Protein AF-A0A3D3HYQ0-F1 (afdb_monomer)

Sequence (96 aa):
MADVKGDLSGMSQAGGGKPKLEERATQIGLGTLTYAASPTIFWDLYGEQGHRVRTTISEMGPLLLSRLLDLNETQEGVLNIAFRVADDDGLLLLDL

Mean predicted aligned error: 8.81 Å

Foldseek 3Di:
DPPPVVVVVCLQDFDDDDVVVQVVCVVVPVHDDDTDRDDDFDEDCVCPPTNHDDDFPLRCALVNVCVVVVHDPVRSVVSNVVSVVCVVVVHDPDDD

Structure (mmCIF, N/CA/C/O backbone):
data_AF-A0A3D3HYQ0-F1
#
_entry.id   AF-A0A3D3HYQ0-F1
#
loop_
_atom_site.group_PDB
_atom_site.id
_atom_site.type_symbol
_atom_site.label_atom_id
_atom_site.label_alt_id
_atom_site.label_comp_id
_atom_site.label_asym_id
_atom_site.label_entity_id
_atom_site.label_seq_id
_atom_site.pdbx_PDB_ins_code
_atom_site.Cartn_x
_atom_site.Cartn_y
_atom_site.Cartn_z
_atom_site.occupancy
_atom_site.B_iso_or_equiv
_atom_site.auth_seq_id
_atom_site.auth_comp_id
_atom_site.auth_asym_id
_atom_site.auth_atom_id
_atom_site.pdbx_PDB_model_num
ATOM 1 N N . MET A 1 1 ? -3.618 16.591 12.778 1.00 44.72 1 MET A N 1
ATOM 2 C CA . MET A 1 1 ? -3.398 15.482 11.830 1.00 44.72 1 MET A CA 1
ATOM 3 C C . MET A 1 1 ? -4.025 14.263 12.478 1.00 44.72 1 MET A C 1
ATOM 5 O O . MET A 1 1 ? -3.643 13.974 13.602 1.00 44.72 1 MET A O 1
ATOM 9 N N . ALA A 1 2 ? -5.079 13.691 11.889 1.00 46.78 2 ALA A N 1
ATOM 10 C CA . ALA A 1 2 ? -5.744 12.520 12.464 1.00 46.78 2 ALA A CA 1
ATOM 11 C C . ALA A 1 2 ? -4.719 11.389 12.601 1.00 46.78 2 ALA A C 1
ATOM 13 O O . ALA A 1 2 ? -3.941 11.162 11.669 1.00 46.78 2 ALA A O 1
ATOM 14 N N . ASP A 1 3 ? -4.675 10.735 13.758 1.00 62.62 3 ASP A N 1
ATOM 15 C CA . ASP A 1 3 ? -3.820 9.571 13.952 1.00 62.62 3 ASP A CA 1
ATOM 16 C C . ASP A 1 3 ? -4.517 8.373 13.313 1.00 62.62 3 ASP A C 1
ATOM 18 O O . ASP A 1 3 ? -5.113 7.538 13.981 1.00 62.62 3 ASP A O 1
ATOM 22 N N . VAL A 1 4 ? -4.455 8.308 11.982 1.00 61.75 4 VAL A N 1
ATOM 23 C CA . VAL A 1 4 ? -5.090 7.251 11.183 1.00 61.75 4 VAL A CA 1
ATOM 24 C C . VAL A 1 4 ? -4.662 5.856 11.665 1.00 61.75 4 VAL A C 1
ATOM 26 O O . VAL A 1 4 ? -5.430 4.905 11.549 1.00 61.75 4 VAL A O 1
ATOM 29 N N . LYS A 1 5 ? -3.464 5.721 12.258 1.00 66.69 5 LYS A N 1
ATOM 30 C CA . LYS A 1 5 ? -2.979 4.459 12.831 1.00 66.69 5 LYS A CA 1
ATOM 31 C C . LYS A 1 5 ? -3.682 4.140 14.149 1.00 66.69 5 LYS A C 1
ATOM 33 O O . LYS A 1 5 ? -4.202 3.035 14.296 1.00 66.69 5 LYS A O 1
ATOM 38 N N . GLY A 1 6 ? -3.719 5.083 15.089 1.00 64.31 6 GLY A N 1
ATOM 39 C CA . GLY A 1 6 ? -4.419 4.925 16.369 1.00 64.31 6 GLY A CA 1
ATOM 40 C C . GLY A 1 6 ? -5.931 4.740 16.203 1.00 64.31 6 GLY A C 1
ATOM 41 O O . GLY A 1 6 ? -6.522 3.858 16.826 1.00 64.31 6 GLY A O 1
ATOM 42 N N . ASP A 1 7 ? -6.533 5.502 15.290 1.00 71.75 7 ASP A N 1
ATOM 43 C CA . ASP A 1 7 ? -7.972 5.494 15.020 1.00 71.75 7 ASP A CA 1
ATOM 44 C C . ASP A 1 7 ? -8.439 4.159 14.413 1.00 71.75 7 ASP A C 1
ATOM 46 O O . ASP A 1 7 ? -9.489 3.639 14.794 1.00 71.75 7 ASP A O 1
ATOM 50 N N . LEU A 1 8 ? -7.656 3.567 13.500 1.00 75.56 8 LEU A N 1
ATOM 51 C CA . LEU A 1 8 ? -8.017 2.304 12.841 1.00 75.56 8 LEU A CA 1
ATOM 52 C C . LEU A 1 8 ? -7.566 1.063 13.620 1.00 75.56 8 LEU A C 1
ATOM 54 O O . LEU A 1 8 ? -8.281 0.062 13.641 1.00 75.56 8 LEU A O 1
ATOM 58 N N . SER A 1 9 ? -6.413 1.106 14.296 1.00 83.81 9 SER A N 1
ATOM 59 C CA . SER A 1 9 ? -5.936 -0.041 15.089 1.00 83.81 9 SER A CA 1
ATOM 60 C C . SER A 1 9 ? -6.847 -0.360 16.278 1.00 83.81 9 SER A C 1
ATOM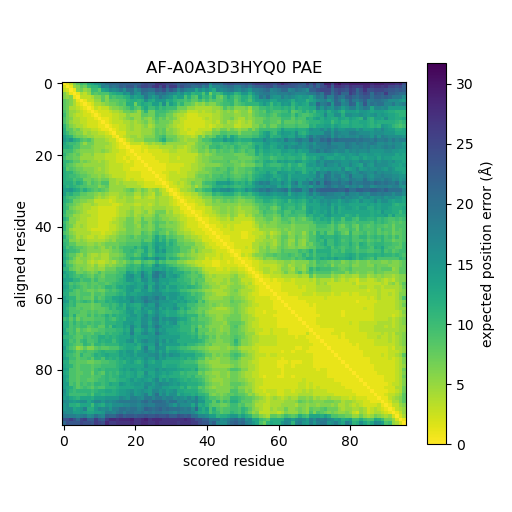 62 O O . SER A 1 9 ? -6.983 -1.529 16.657 1.00 83.81 9 SER A O 1
ATOM 64 N N . GLY A 1 10 ? -7.544 0.652 16.807 1.00 83.94 10 GLY A N 1
ATOM 65 C CA . GLY A 1 10 ? -8.524 0.507 17.881 1.00 83.94 10 GLY A CA 1
ATOM 66 C C . GLY A 1 10 ? -9.720 -0.387 17.538 1.00 83.94 10 GLY A C 1
ATOM 67 O O . GLY A 1 10 ? -10.338 -0.922 18.452 1.00 83.94 10 GLY A O 1
ATOM 68 N N . MET A 1 11 ? -10.015 -0.631 16.253 1.00 86.00 11 MET A N 1
ATOM 69 C CA . MET A 1 11 ? -11.098 -1.538 15.830 1.00 86.00 11 MET A CA 1
ATOM 70 C C . MET A 1 11 ? -10.850 -3.004 16.221 1.00 86.00 11 MET A C 1
ATOM 72 O O . MET A 1 11 ? -11.796 -3.786 16.333 1.00 86.00 11 MET A O 1
ATOM 76 N N . SER A 1 12 ? -9.583 -3.370 16.452 1.00 88.56 12 SER A N 1
ATOM 77 C CA . SER A 1 12 ? -9.198 -4.696 16.952 1.00 88.56 12 SER A CA 1
ATOM 78 C C . SER A 1 12 ? -9.615 -4.935 18.404 1.00 88.56 12 SER A C 1
ATOM 80 O O . SER A 1 12 ? -9.625 -6.076 18.859 1.00 88.56 12 SER A O 1
ATOM 82 N N . GLN A 1 13 ? -9.940 -3.873 19.141 1.00 90.44 13 GLN A N 1
ATOM 83 C CA . GLN A 1 13 ? -10.325 -3.941 20.541 1.00 90.44 13 GLN A CA 1
ATOM 84 C C . GLN A 1 13 ? -11.835 -3.774 20.671 1.00 90.44 13 GLN A C 1
ATOM 86 O O . GLN A 1 13 ? -12.467 -3.030 19.919 1.00 90.44 13 GLN A O 1
ATOM 91 N N . ALA A 1 14 ? -12.427 -4.449 21.655 1.00 87.88 14 ALA A N 1
ATOM 92 C CA . ALA A 1 14 ? -13.785 -4.116 22.050 1.00 87.88 14 ALA A CA 1
ATOM 93 C C . ALA A 1 14 ? -13.777 -2.679 22.591 1.00 87.88 14 ALA A C 1
ATOM 95 O O . ALA A 1 14 ? -12.961 -2.334 23.446 1.00 87.88 14 ALA A O 1
ATOM 96 N N . GLY A 1 15 ? -14.658 -1.833 22.056 1.00 85.81 15 GLY A N 1
ATOM 97 C CA . GLY A 1 15 ? -14.838 -0.475 22.566 1.00 85.81 15 GLY A CA 1
ATOM 98 C C . GLY A 1 15 ? -15.331 -0.453 24.021 1.00 85.81 15 GLY A C 1
ATOM 99 O O . GLY A 1 15 ? -15.571 -1.486 24.639 1.00 85.81 15 GLY A O 1
ATOM 100 N N . GLY A 1 16 ? -15.516 0.746 24.569 1.00 85.69 16 GLY A N 1
ATOM 101 C CA . GLY A 1 16 ? -16.087 0.939 25.904 1.00 85.69 16 GLY A CA 1
ATOM 102 C C . GLY A 1 16 ? -15.407 2.057 26.685 1.00 85.69 16 GLY A C 1
ATOM 103 O O . GLY A 1 16 ? -14.560 2.781 26.157 1.00 85.69 16 GLY A O 1
ATOM 104 N N . GLY A 1 17 ? -15.810 2.223 27.948 1.00 80.50 17 GLY A N 1
ATOM 105 C CA . GLY A 1 17 ? -15.164 3.150 28.885 1.00 80.50 17 GLY A CA 1
ATOM 106 C C . GLY A 1 17 ? -15.428 4.633 28.605 1.00 80.50 17 GLY A C 1
ATOM 107 O O . GLY A 1 17 ? -14.655 5.486 29.040 1.00 80.50 17 GLY A O 1
ATOM 108 N N . LYS A 1 18 ? -16.504 4.962 27.875 1.00 84.94 18 LYS A N 1
ATOM 109 C CA . LYS A 1 18 ? -16.904 6.345 27.565 1.00 84.94 18 LYS A CA 1
ATOM 110 C C . LYS A 1 18 ? -18.294 6.649 28.148 1.00 84.94 18 LYS A C 1
ATOM 112 O O . LYS A 1 18 ? -19.278 6.508 27.423 1.00 84.94 18 LYS A O 1
ATOM 117 N N . PRO A 1 19 ? -18.386 7.164 29.392 1.00 85.44 19 PRO A N 1
ATOM 118 C CA . PRO A 1 19 ? -19.665 7.429 30.066 1.00 85.44 19 PRO A CA 1
ATOM 119 C C . PRO A 1 19 ? -20.629 8.299 29.245 1.00 85.44 19 PRO A C 1
ATOM 121 O O . PRO A 1 19 ? -21.806 7.986 29.118 1.00 85.44 19 PRO A O 1
ATOM 124 N N . LYS A 1 20 ? -20.109 9.330 28.561 1.00 87.56 20 LYS A N 1
ATOM 125 C CA . LYS A 1 20 ? -20.906 10.205 27.679 1.00 87.56 20 LYS A CA 1
ATOM 126 C C . LYS A 1 20 ? -21.574 9.466 26.513 1.00 87.56 20 LYS A C 1
ATOM 128 O O . LYS A 1 20 ? -22.616 9.900 26.028 1.00 87.56 20 LYS A O 1
ATOM 133 N N . LEU A 1 21 ? -20.947 8.403 26.005 1.00 86.94 21 LEU A N 1
ATOM 134 C CA . LEU A 1 21 ? -21.489 7.612 24.900 1.00 86.94 21 LEU A CA 1
ATOM 135 C C . LEU A 1 21 ? -22.657 6.746 25.386 1.00 86.94 21 LEU A C 1
ATOM 137 O O . LEU A 1 21 ? -23.676 6.658 24.709 1.00 86.94 21 LEU A O 1
ATOM 141 N N . GLU A 1 22 ? -22.520 6.161 26.574 1.00 88.94 22 GLU A N 1
ATOM 142 C CA . GLU A 1 22 ? -23.530 5.309 27.212 1.00 88.94 22 GLU A CA 1
ATOM 143 C C . GLU A 1 22 ? -24.752 6.115 27.671 1.00 88.94 22 GLU A C 1
ATOM 145 O O . GLU A 1 22 ? -25.895 5.725 27.414 1.00 88.94 22 GLU A O 1
ATOM 150 N N . GLU A 1 23 ? -24.525 7.294 28.258 1.00 89.25 23 GLU A N 1
ATOM 151 C CA . GLU A 1 23 ? -25.585 8.258 28.575 1.00 89.25 23 GLU A CA 1
ATOM 152 C C . GLU A 1 23 ? -26.370 8.639 27.316 1.00 89.25 23 GLU A C 1
ATOM 154 O O . GLU A 1 23 ? -27.602 8.604 27.304 1.00 89.25 23 GLU A O 1
ATOM 159 N N . ARG A 1 24 ? -25.661 8.939 26.219 1.00 89.00 24 ARG A N 1
ATOM 160 C CA . ARG A 1 24 ? -26.292 9.291 24.944 1.00 89.00 24 ARG A CA 1
ATOM 161 C C . ARG A 1 24 ? -27.070 8.124 24.343 1.00 89.00 24 ARG A C 1
ATOM 163 O O . ARG A 1 24 ? -28.168 8.348 23.847 1.00 89.00 24 ARG A O 1
ATOM 170 N N . ALA A 1 25 ? -26.537 6.904 24.395 1.00 88.25 25 ALA A N 1
ATOM 171 C CA . ALA A 1 25 ? -27.223 5.703 23.916 1.00 88.25 25 ALA A CA 1
ATOM 172 C C . ALA A 1 25 ? -28.529 5.442 24.679 1.00 88.25 25 ALA A C 1
ATOM 174 O O . ALA A 1 25 ? -29.548 5.104 24.074 1.00 88.25 25 ALA A O 1
ATOM 175 N N . THR A 1 26 ? -28.524 5.691 25.988 1.00 87.81 26 THR A N 1
ATOM 176 C CA . THR A 1 26 ? -29.726 5.607 26.823 1.00 87.81 26 THR A CA 1
ATOM 177 C C . THR A 1 26 ? -30.748 6.679 26.431 1.00 87.81 26 THR A C 1
ATOM 179 O O . THR A 1 26 ? -31.919 6.363 26.235 1.00 87.81 26 THR A O 1
ATOM 182 N N . GLN A 1 27 ? -30.312 7.930 26.237 1.00 90.81 27 GLN A N 1
ATOM 183 C CA . GLN A 1 27 ? -31.189 9.047 25.845 1.00 90.81 27 GLN A CA 1
ATOM 184 C C . GLN A 1 27 ? -31.899 8.826 24.502 1.00 90.81 27 GLN A C 1
ATOM 186 O O . GLN A 1 27 ? -33.036 9.258 24.336 1.00 90.81 27 GLN A O 1
ATOM 191 N N . ILE A 1 28 ? -31.244 8.160 23.548 1.00 92.00 28 ILE A N 1
ATOM 192 C CA . ILE A 1 28 ? -31.805 7.890 22.213 1.00 92.00 28 ILE A CA 1
ATOM 193 C C . ILE A 1 28 ? -32.529 6.538 22.115 1.00 92.00 28 ILE A C 1
ATOM 195 O O . ILE A 1 28 ? -32.915 6.135 21.021 1.00 92.00 28 ILE A O 1
ATOM 199 N N . GLY A 1 29 ? -32.717 5.836 23.238 1.00 89.00 29 GLY A N 1
ATOM 200 C CA . GLY A 1 29 ? -33.476 4.585 23.294 1.00 89.00 29 GLY A CA 1
ATOM 201 C C . GLY A 1 29 ? -32.738 3.345 22.777 1.00 89.00 29 GLY A C 1
ATOM 202 O O . GLY A 1 29 ? -33.376 2.318 22.568 1.00 89.00 29 GLY A O 1
ATOM 203 N N . LEU A 1 30 ? -31.413 3.405 22.587 1.00 84.19 30 LEU A N 1
ATOM 204 C CA . LEU A 1 30 ? -30.599 2.237 22.208 1.00 84.19 30 LEU A CA 1
ATOM 205 C 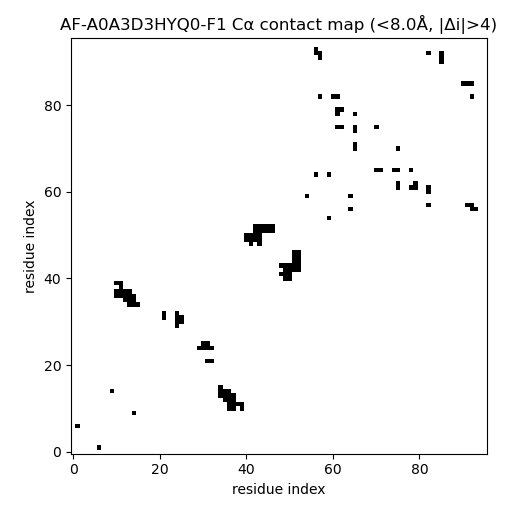C . LEU A 1 30 ? -30.304 1.303 23.394 1.00 84.19 30 LEU A C 1
ATOM 207 O O . LEU A 1 30 ? -29.910 0.159 23.184 1.00 84.19 30 LEU A O 1
ATOM 211 N N . GLY A 1 31 ? -30.504 1.769 24.631 1.00 81.62 31 GLY A N 1
ATOM 212 C CA . GLY A 1 31 ? -30.272 0.975 25.838 1.00 81.62 31 GLY A CA 1
ATOM 213 C C . GLY A 1 31 ? -28.791 0.652 26.060 1.00 81.62 31 GLY A C 1
ATOM 214 O O . GLY A 1 31 ? -27.918 1.485 25.811 1.00 81.62 31 GLY A O 1
ATOM 215 N N . THR A 1 32 ? -28.502 -0.550 26.567 1.00 82.56 32 THR A N 1
ATOM 216 C CA . THR A 1 32 ? -27.133 -0.993 26.865 1.00 82.56 32 THR A CA 1
ATOM 217 C C . THR A 1 32 ? -26.363 -1.286 25.579 1.00 82.56 32 THR A C 1
ATOM 219 O O . THR A 1 32 ? -26.670 -2.233 24.855 1.00 82.56 32 THR A O 1
ATOM 222 N N . LEU A 1 33 ? -25.321 -0.496 25.313 1.00 84.00 33 LEU A N 1
ATOM 223 C CA . LEU A 1 33 ? -24.409 -0.749 24.201 1.00 84.00 33 LEU A CA 1
ATOM 224 C C . LEU A 1 33 ? -23.607 -2.028 24.452 1.00 84.00 33 LEU A C 1
ATOM 226 O O . LEU A 1 33 ? -22.966 -2.180 25.490 1.00 84.00 33 LEU A O 1
ATOM 230 N N . THR A 1 34 ? -23.612 -2.930 23.472 1.00 86.19 34 THR A N 1
ATOM 231 C CA . THR A 1 34 ? -22.701 -4.078 23.448 1.00 86.19 34 THR A CA 1
ATOM 232 C C . THR A 1 34 ? -21.508 -3.724 22.576 1.00 86.19 34 THR A C 1
ATOM 234 O O . THR A 1 34 ? -21.666 -3.407 21.398 1.00 86.19 34 THR A O 1
ATOM 237 N N . TYR A 1 35 ? -20.313 -3.770 23.154 1.00 88.62 35 TYR A N 1
ATOM 238 C CA . TYR A 1 35 ? -19.075 -3.523 22.430 1.00 88.62 35 TYR A CA 1
ATOM 239 C C . TYR A 1 35 ? -18.454 -4.850 22.007 1.00 88.62 35 TYR A C 1
ATOM 241 O O . TYR A 1 35 ? -18.363 -5.783 22.802 1.00 88.62 35 TYR A O 1
ATOM 249 N N . ALA A 1 36 ? -18.006 -4.922 20.760 1.00 89.19 36 ALA A N 1
ATOM 250 C CA . ALA A 1 36 ? -17.304 -6.078 20.231 1.00 89.19 36 ALA A CA 1
ATOM 251 C C . ALA A 1 36 ? -16.066 -5.619 19.465 1.00 89.19 36 ALA A C 1
ATOM 253 O O . ALA A 1 36 ? -16.069 -4.559 18.838 1.00 89.19 36 ALA A O 1
ATOM 254 N N . ALA A 1 37 ? -15.014 -6.427 19.536 1.00 91.56 37 ALA A N 1
ATOM 255 C CA . ALA A 1 37 ? -13.860 -6.285 18.666 1.00 91.56 37 ALA A CA 1
ATOM 256 C C . ALA A 1 37 ? -14.215 -6.751 17.249 1.00 91.56 37 ALA A C 1
ATOM 258 O O . ALA A 1 37 ? -14.986 -7.700 17.078 1.00 91.56 37 ALA A O 1
ATOM 259 N N . SER A 1 38 ? -13.607 -6.128 16.242 1.00 89.69 38 SER A N 1
ATOM 260 C CA . SER A 1 38 ? -13.660 -6.616 14.864 1.00 89.69 38 SER A CA 1
ATOM 261 C C . SER A 1 38 ? -12.388 -7.403 14.534 1.00 89.69 38 SER A C 1
ATOM 263 O O . SER A 1 38 ? -11.289 -6.935 14.858 1.00 89.69 38 SER A O 1
ATOM 265 N N . PRO A 1 39 ? -12.484 -8.570 13.866 1.00 90.12 39 PRO A N 1
ATOM 266 C CA . PRO A 1 39 ? -11.308 -9.281 13.377 1.00 90.12 39 PRO A CA 1
ATOM 267 C C . PRO A 1 39 ? -10.454 -8.352 12.510 1.00 90.12 39 PRO A C 1
ATOM 269 O O . PRO A 1 39 ? -10.918 -7.842 11.493 1.00 90.12 39 PRO A O 1
ATOM 272 N N . THR A 1 40 ? -9.217 -8.107 12.936 1.00 89.38 40 THR A N 1
ATOM 273 C CA . THR A 1 40 ? -8.296 -7.174 12.280 1.00 89.38 40 THR A CA 1
ATOM 274 C C . THR A 1 40 ? -6.980 -7.882 12.007 1.00 89.38 40 THR A C 1
ATOM 276 O O . THR A 1 40 ? -6.442 -8.553 12.885 1.00 89.38 40 THR A O 1
ATOM 279 N N . ILE A 1 41 ? -6.450 -7.720 10.795 1.00 88.38 41 ILE A N 1
ATOM 280 C CA . ILE A 1 41 ? -5.117 -8.192 10.423 1.00 88.38 41 ILE A CA 1
ATOM 281 C C . ILE A 1 41 ? -4.292 -6.967 10.048 1.00 88.38 41 ILE A C 1
ATOM 283 O O . ILE A 1 41 ? -4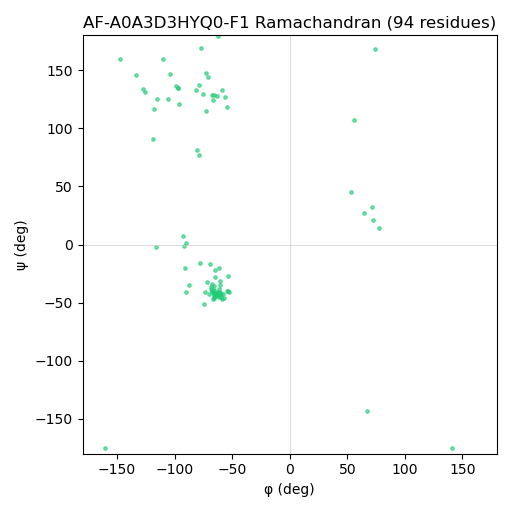.610 -6.275 9.083 1.00 88.38 41 ILE A O 1
ATOM 287 N N . PHE A 1 42 ? -3.228 -6.706 10.805 1.00 87.88 42 PHE A N 1
ATOM 288 C CA . PHE A 1 42 ? -2.262 -5.676 10.443 1.00 87.88 42 PHE A CA 1
ATOM 289 C C . PHE A 1 42 ? -1.322 -6.197 9.372 1.00 87.88 42 PHE A C 1
ATOM 291 O O . PHE A 1 42 ? -0.866 -7.340 9.436 1.00 87.88 42 PHE A O 1
ATOM 298 N N . TRP A 1 43 ? -1.045 -5.351 8.390 1.00 87.75 43 TRP A N 1
ATOM 299 C CA . TRP A 1 43 ? -0.088 -5.646 7.340 1.00 87.75 43 TRP A CA 1
ATOM 300 C C . TRP A 1 43 ? 1.253 -5.018 7.676 1.00 87.75 43 TRP A C 1
ATOM 302 O O . TRP A 1 43 ? 1.325 -3.857 8.077 1.00 87.75 43 TRP A O 1
ATOM 312 N N . ASP A 1 44 ? 2.306 -5.802 7.505 1.00 84.56 44 ASP A N 1
ATOM 313 C CA . ASP A 1 44 ? 3.675 -5.408 7.786 1.00 84.56 44 ASP A CA 1
ATOM 314 C C . ASP A 1 44 ? 4.539 -5.636 6.543 1.00 84.56 44 ASP A C 1
ATOM 316 O O . ASP A 1 44 ? 4.503 -6.700 5.922 1.00 84.56 44 ASP A O 1
ATOM 320 N N . LEU A 1 45 ? 5.317 -4.620 6.178 1.00 81.62 45 LEU A N 1
ATOM 321 C CA . LEU A 1 45 ? 6.253 -4.666 5.058 1.00 81.62 45 LEU A CA 1
ATOM 322 C C . LEU A 1 45 ? 7.395 -5.660 5.312 1.00 81.62 45 LEU A C 1
ATOM 324 O O . LEU A 1 45 ? 7.784 -6.388 4.400 1.00 81.62 45 LEU A O 1
ATOM 328 N N . TYR A 1 46 ? 7.900 -5.734 6.545 1.00 83.19 46 TYR A N 1
ATOM 329 C CA . TYR A 1 46 ? 8.990 -6.643 6.921 1.00 83.19 46 TYR A CA 1
ATOM 330 C C . TYR A 1 46 ? 8.466 -7.998 7.416 1.00 83.19 46 TYR A C 1
ATOM 332 O O . TYR A 1 46 ? 9.161 -9.015 7.340 1.00 83.19 46 TYR A O 1
ATOM 340 N N . GLY A 1 47 ? 7.199 -8.036 7.836 1.00 85.81 47 GLY A N 1
ATOM 341 C CA . GLY A 1 47 ? 6.535 -9.235 8.341 1.00 85.81 47 GLY A CA 1
ATOM 342 C C . GLY A 1 47 ? 7.036 -9.670 9.720 1.00 85.81 47 GLY A C 1
ATOM 343 O O . GLY A 1 47 ? 7.084 -10.868 9.985 1.00 85.81 47 GLY A O 1
ATOM 344 N N . GLU A 1 48 ? 7.442 -8.722 10.564 1.00 88.75 48 GLU A N 1
ATOM 345 C CA . GLU A 1 48 ? 7.891 -8.945 11.943 1.00 88.75 48 GLU A CA 1
ATOM 346 C C . GLU A 1 48 ? 6.731 -8.857 12.946 1.00 88.75 48 GLU A C 1
ATOM 348 O O . GLU A 1 48 ? 6.642 -9.658 13.873 1.00 88.75 48 GLU A O 1
ATOM 353 N N . GLN A 1 49 ? 5.831 -7.889 12.761 1.00 85.75 49 GLN A N 1
ATOM 354 C CA . GLN A 1 49 ? 4.755 -7.534 13.697 1.00 85.75 49 GLN A CA 1
ATOM 355 C C . GLN A 1 49 ? 3.350 -7.771 13.123 1.00 85.75 49 GLN A C 1
ATOM 357 O O . GLN A 1 49 ? 2.349 -7.540 13.802 1.00 85.75 49 GLN A O 1
ATOM 362 N N . GLY A 1 50 ? 3.251 -8.217 11.872 1.00 87.12 50 GLY A N 1
ATOM 363 C CA . GLY A 1 50 ? 1.979 -8.400 11.187 1.00 87.12 50 GLY A CA 1
ATOM 364 C C . GLY A 1 50 ? 2.069 -9.336 9.992 1.00 87.12 50 GLY A C 1
ATOM 365 O O . GLY A 1 50 ? 3.100 -9.949 9.709 1.00 87.12 50 GLY A O 1
ATOM 366 N N . HIS A 1 51 ? 0.959 -9.448 9.271 1.00 90.12 51 HIS A N 1
ATOM 367 C CA . HIS A 1 51 ? 0.907 -10.235 8.055 1.00 90.12 51 HIS A CA 1
ATOM 368 C C . HIS A 1 51 ? 1.780 -9.582 6.989 1.00 90.12 51 HIS A C 1
ATOM 370 O O . HIS A 1 51 ? 1.576 -8.423 6.633 1.00 90.12 51 HIS A O 1
ATOM 376 N N . ARG A 1 52 ? 2.736 -10.341 6.451 1.00 90.62 52 ARG A N 1
ATOM 377 C CA . ARG A 1 52 ? 3.629 -9.846 5.406 1.00 90.62 52 ARG A CA 1
ATOM 378 C C . ARG A 1 52 ? 2.824 -9.332 4.212 1.00 90.62 52 ARG A C 1
ATOM 380 O O . ARG A 1 52 ? 1.999 -10.074 3.667 1.00 90.62 52 ARG A O 1
ATOM 387 N N . VAL A 1 53 ? 3.098 -8.098 3.799 1.00 87.44 53 VAL A N 1
ATOM 388 C CA . VAL A 1 53 ? 2.606 -7.550 2.531 1.00 87.44 53 VAL A CA 1
ATOM 389 C C . VAL A 1 53 ? 3.255 -8.324 1.388 1.00 87.44 53 VAL A C 1
ATOM 391 O O . VAL A 1 53 ? 4.474 -8.487 1.344 1.00 87.44 53 VAL A O 1
ATOM 394 N N . ARG A 1 54 ? 2.435 -8.820 0.462 1.00 86.81 54 ARG A N 1
ATOM 395 C CA . ARG A 1 54 ? 2.891 -9.420 -0.794 1.00 86.81 54 ARG A CA 1
ATOM 396 C C . ARG A 1 54 ? 2.394 -8.534 -1.921 1.00 86.81 54 ARG A C 1
ATOM 398 O O . ARG A 1 54 ? 1.201 -8.260 -1.980 1.00 86.81 54 ARG A O 1
ATOM 405 N N . THR A 1 55 ? 3.307 -8.086 -2.767 1.00 84.19 55 THR A N 1
ATOM 406 C CA . THR A 1 55 ? 2.972 -7.377 -3.996 1.00 84.19 55 THR A CA 1
ATOM 407 C C . THR A 1 55 ? 4.005 -7.694 -5.072 1.00 84.19 55 THR A C 1
ATOM 409 O O . THR A 1 55 ? 5.105 -8.154 -4.753 1.00 84.19 55 THR A O 1
ATOM 412 N N . THR A 1 56 ? 3.649 -7.478 -6.331 1.00 86.06 56 THR A N 1
ATOM 413 C CA . THR A 1 56 ? 4.539 -7.586 -7.491 1.00 86.06 56 THR A CA 1
ATOM 414 C C . THR A 1 56 ? 4.825 -6.209 -8.090 1.00 86.06 56 THR A C 1
ATOM 416 O O . THR A 1 56 ? 4.058 -5.265 -7.907 1.00 86.06 56 THR A O 1
ATOM 419 N N . ILE A 1 57 ? 5.912 -6.094 -8.856 1.00 88.00 57 ILE A N 1
ATOM 420 C CA . ILE A 1 57 ? 6.247 -4.880 -9.620 1.00 88.00 57 ILE A CA 1
ATOM 421 C C . ILE A 1 57 ? 5.080 -4.458 -10.528 1.00 88.00 57 ILE A C 1
ATOM 423 O O . ILE A 1 57 ? 4.742 -3.276 -10.589 1.00 88.00 57 ILE A O 1
ATOM 427 N N . SER A 1 58 ? 4.411 -5.428 -11.156 1.00 87.81 58 SER A N 1
ATOM 428 C CA . SER A 1 58 ? 3.215 -5.198 -11.972 1.00 87.81 58 SER A CA 1
ATOM 429 C C . SER A 1 58 ? 2.049 -4.596 -11.178 1.00 87.81 58 SER A C 1
ATOM 431 O O . SER A 1 58 ? 1.394 -3.682 -11.666 1.00 87.81 58 SER A O 1
ATOM 433 N N . GLU A 1 59 ? 1.798 -5.056 -9.948 1.00 87.44 59 GLU A N 1
ATOM 434 C CA . GLU A 1 59 ? 0.721 -4.527 -9.091 1.00 87.44 59 GLU A CA 1
ATOM 435 C C . GLU A 1 59 ? 1.021 -3.127 -8.541 1.00 87.44 59 GLU A C 1
ATOM 437 O O . GLU A 1 59 ? 0.099 -2.335 -8.343 1.00 87.44 59 GLU A O 1
ATOM 442 N N . MET A 1 60 ? 2.295 -2.808 -8.290 1.00 89.56 60 MET A N 1
ATOM 443 C CA . MET A 1 60 ? 2.703 -1.455 -7.898 1.00 89.56 60 MET A CA 1
ATOM 444 C C . MET A 1 60 ? 2.508 -0.466 -9.053 1.00 89.56 60 MET A C 1
ATOM 446 O O . MET A 1 60 ? 2.054 0.661 -8.841 1.00 89.56 60 MET A O 1
ATOM 450 N N . GLY A 1 61 ? 2.823 -0.900 -10.275 1.00 91.25 61 GLY A N 1
ATOM 451 C CA . GLY A 1 61 ? 2.687 -0.097 -11.482 1.00 91.25 61 GLY A CA 1
ATOM 452 C C . GLY A 1 61 ? 3.752 1.002 -11.615 1.00 91.25 61 GLY A C 1
ATOM 453 O O . GLY A 1 61 ? 4.466 1.334 -10.661 1.00 91.25 61 GLY A O 1
ATOM 454 N N . PRO A 1 62 ? 3.850 1.622 -12.803 1.00 93.31 62 PRO A N 1
ATOM 455 C CA . PRO A 1 62 ? 4.925 2.559 -13.117 1.00 93.31 62 PRO A CA 1
ATOM 456 C C . PRO A 1 62 ? 4.831 3.848 -12.291 1.00 93.31 62 PRO A C 1
ATOM 458 O O . PRO A 1 62 ? 5.849 4.392 -11.884 1.00 93.31 62 PRO A O 1
ATOM 461 N N . LEU 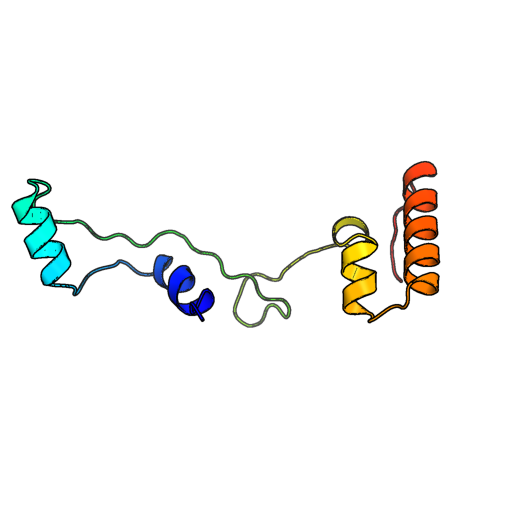A 1 63 ? 3.623 4.321 -11.967 1.00 93.75 63 LEU A N 1
ATOM 462 C CA . LEU A 1 63 ? 3.438 5.560 -11.205 1.00 93.75 63 LEU A CA 1
ATOM 463 C C . LEU A 1 63 ? 3.956 5.453 -9.762 1.00 93.75 63 LEU A C 1
ATOM 465 O O . LEU A 1 63 ? 4.636 6.357 -9.273 1.00 93.75 63 LEU A O 1
ATOM 469 N N . LEU A 1 64 ? 3.610 4.371 -9.056 1.00 92.69 64 LEU A N 1
ATOM 470 C CA . LEU A 1 64 ? 4.042 4.190 -7.669 1.00 92.69 64 LEU A CA 1
ATOM 471 C C . LEU A 1 64 ? 5.554 3.968 -7.600 1.00 92.69 64 LEU A C 1
ATOM 473 O O . LEU A 1 64 ? 6.207 4.535 -6.726 1.00 92.69 64 LEU A O 1
ATOM 477 N N . LEU A 1 65 ? 6.104 3.193 -8.539 1.00 92.88 65 LEU A N 1
ATOM 478 C CA . LEU A 1 65 ? 7.541 2.946 -8.638 1.00 92.88 65 LEU A CA 1
ATOM 479 C C . LEU A 1 65 ? 8.322 4.218 -8.971 1.00 92.88 65 LEU A C 1
ATOM 481 O O . LEU A 1 65 ? 9.329 4.479 -8.319 1.00 92.88 65 LEU A O 1
ATOM 485 N N . SER A 1 66 ? 7.830 5.052 -9.893 1.00 95.38 66 SER A N 1
ATOM 486 C CA . SER A 1 66 ? 8.451 6.347 -10.201 1.00 95.38 66 SER A CA 1
ATOM 487 C C . SER A 1 66 ? 8.550 7.243 -8.972 1.00 95.38 66 SER A C 1
ATOM 489 O O . SER A 1 66 ? 9.595 7.837 -8.727 1.00 95.38 66 SER A O 1
ATOM 491 N N . ARG A 1 67 ? 7.494 7.293 -8.151 1.00 94.25 67 ARG A N 1
ATOM 492 C CA . ARG A 1 67 ? 7.505 8.054 -6.892 1.00 94.25 67 ARG A CA 1
ATOM 493 C C . ARG A 1 67 ? 8.435 7.452 -5.845 1.00 94.25 67 ARG A C 1
ATOM 495 O O . ARG A 1 67 ? 9.072 8.192 -5.110 1.00 94.25 67 ARG A O 1
ATOM 502 N N . LEU A 1 68 ? 8.490 6.125 -5.752 1.00 92.25 68 LEU A N 1
ATOM 503 C CA . LEU A 1 68 ? 9.337 5.431 -4.781 1.00 92.25 68 LEU A CA 1
ATOM 504 C C . LEU A 1 68 ? 10.828 5.610 -5.094 1.00 92.25 68 LEU A C 1
ATOM 506 O O . LEU A 1 68 ? 11.633 5.727 -4.176 1.00 92.25 68 LEU A O 1
ATOM 510 N N . LEU A 1 69 ? 11.176 5.638 -6.381 1.00 94.00 69 LEU A N 1
ATOM 511 C CA . LEU A 1 69 ? 12.541 5.819 -6.878 1.00 94.00 69 LEU A CA 1
ATOM 512 C C . LEU A 1 69 ? 12.916 7.292 -7.110 1.00 94.00 69 LEU A C 1
ATOM 514 O O . LEU A 1 69 ? 14.032 7.563 -7.547 1.00 94.00 69 LEU A O 1
ATOM 518 N N . ASP A 1 70 ? 12.000 8.222 -6.824 1.00 95.31 70 ASP A N 1
ATOM 519 C CA . ASP A 1 70 ? 12.170 9.669 -7.009 1.00 95.31 70 ASP A CA 1
ATOM 520 C C . ASP A 1 70 ? 12.618 10.033 -8.442 1.00 95.31 70 ASP A C 1
ATOM 522 O O . ASP A 1 70 ? 13.556 10.800 -8.679 1.00 95.31 70 ASP A O 1
ATOM 526 N N . LEU A 1 71 ? 11.961 9.408 -9.427 1.00 97.00 71 LEU A N 1
ATOM 527 C CA . LEU A 1 71 ? 12.276 9.569 -10.844 1.00 97.00 71 LEU A CA 1
AT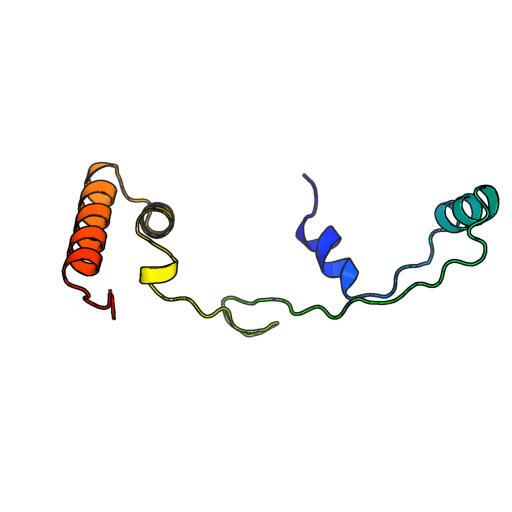OM 528 C C . LEU A 1 71 ? 11.869 10.952 -11.355 1.00 97.00 71 LEU A C 1
ATOM 530 O O . LEU A 1 71 ? 10.821 11.493 -11.003 1.00 97.00 71 LEU A O 1
ATOM 534 N N . ASN A 1 72 ? 12.677 11.502 -12.259 1.00 97.19 72 ASN A N 1
ATOM 535 C CA . ASN A 1 72 ? 12.287 12.683 -13.026 1.00 97.19 72 ASN A CA 1
ATOM 536 C C . ASN A 1 72 ? 11.309 12.329 -14.163 1.00 97.19 72 ASN A C 1
ATOM 538 O O . ASN A 1 72 ? 11.135 11.162 -14.511 1.00 97.19 72 ASN A O 1
ATOM 542 N N . GLU A 1 73 ? 10.717 13.351 -14.786 1.00 96.69 73 GLU A N 1
ATOM 543 C CA . GLU A 1 73 ? 9.710 13.200 -15.849 1.00 96.69 73 GLU A CA 1
ATOM 544 C C . GLU A 1 73 ? 10.176 12.293 -17.003 1.00 96.69 73 GLU A C 1
ATOM 546 O O . GLU A 1 73 ? 9.426 11.440 -17.477 1.00 96.69 73 GLU A O 1
ATOM 551 N N . THR A 1 74 ? 11.441 12.410 -17.419 1.00 97.25 74 THR A N 1
ATOM 552 C CA . THR A 1 74 ? 12.008 11.566 -18.480 1.00 97.25 74 THR A CA 1
ATOM 553 C C . THR A 1 74 ? 12.094 10.102 -18.048 1.00 97.25 74 THR A C 1
ATOM 555 O O . THR A 1 74 ? 11.727 9.207 -18.808 1.00 97.25 74 THR A O 1
ATOM 558 N N . GLN A 1 75 ? 12.578 9.842 -16.833 1.00 97.62 75 GLN A N 1
ATOM 559 C CA . GLN A 1 75 ? 12.714 8.491 -16.282 1.00 97.62 75 GLN A CA 1
ATOM 560 C C . GLN A 1 75 ? 11.349 7.829 -16.048 1.00 97.62 75 GLN A C 1
ATOM 562 O O . GLN A 1 75 ? 11.172 6.664 -16.402 1.00 97.62 75 GLN A O 1
ATOM 567 N N . GLU A 1 76 ? 10.372 8.575 -15.524 1.00 97.12 76 GLU A N 1
ATOM 568 C CA . GLU A 1 76 ? 8.983 8.123 -15.403 1.00 97.12 76 GLU A CA 1
ATOM 569 C C . GLU A 1 76 ? 8.396 7.778 -16.779 1.00 97.12 76 GLU A C 1
ATOM 571 O O . GLU A 1 76 ? 7.749 6.740 -16.935 1.00 97.12 76 GLU A O 1
ATOM 576 N N . GLY A 1 77 ? 8.656 8.604 -17.798 1.00 96.50 77 GLY A N 1
ATOM 577 C CA . GLY A 1 77 ? 8.234 8.338 -19.173 1.00 96.50 77 GLY A CA 1
ATOM 578 C C . GLY A 1 77 ? 8.790 7.019 -19.716 1.00 96.50 77 GLY A C 1
ATOM 579 O O . GLY A 1 77 ? 8.037 6.204 -20.249 1.00 96.50 77 GLY A O 1
ATOM 580 N N . VAL A 1 78 ? 10.088 6.764 -19.521 1.00 96.56 78 VAL A N 1
ATOM 581 C CA . VAL A 1 78 ? 10.725 5.495 -19.919 1.00 96.56 78 VAL A CA 1
ATOM 582 C C . VAL A 1 78 ? 10.111 4.306 -19.175 1.00 96.56 78 VAL A C 1
ATOM 584 O O . VAL A 1 78 ? 9.815 3.287 -19.800 1.00 96.56 78 VAL A O 1
ATOM 587 N N . LEU A 1 79 ? 9.868 4.434 -17.867 1.00 95.19 79 LEU A N 1
ATOM 588 C CA . LEU A 1 79 ? 9.275 3.363 -17.065 1.00 95.19 79 LEU A CA 1
ATOM 589 C C . LEU A 1 79 ? 7.846 3.028 -17.519 1.00 95.19 79 LEU A C 1
ATOM 591 O O . LEU A 1 79 ? 7.502 1.856 -17.6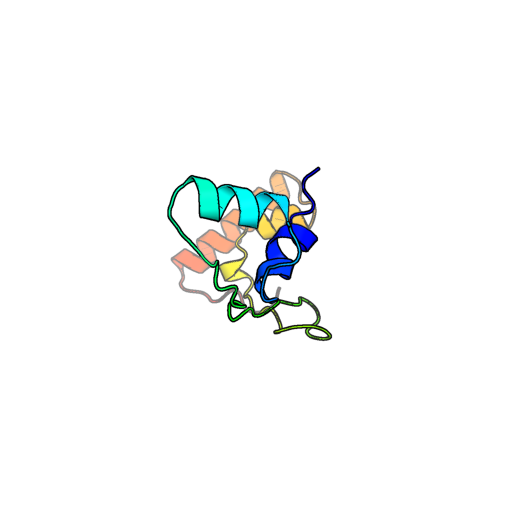50 1.00 95.19 79 LEU A O 1
ATOM 595 N N . ASN A 1 80 ? 7.030 4.040 -17.823 1.00 94.81 80 ASN A N 1
ATOM 596 C CA . ASN A 1 80 ? 5.683 3.835 -18.362 1.00 94.81 80 ASN A CA 1
ATOM 597 C C . ASN A 1 80 ? 5.705 3.092 -19.706 1.00 94.81 80 ASN A C 1
ATOM 599 O O . ASN A 1 80 ? 4.882 2.203 -19.924 1.00 94.81 80 ASN A O 1
ATOM 603 N N . ILE A 1 81 ? 6.654 3.416 -20.592 1.00 94.94 81 ILE A N 1
ATOM 604 C CA . ILE A 1 81 ? 6.812 2.710 -21.873 1.00 94.94 81 ILE A CA 1
ATOM 605 C C . ILE A 1 81 ? 7.192 1.246 -21.634 1.00 94.94 81 ILE A C 1
ATOM 607 O O . ILE A 1 81 ? 6.607 0.364 -22.256 1.00 94.94 81 ILE A O 1
ATOM 611 N N . ALA A 1 82 ? 8.127 0.973 -20.720 1.00 93.50 82 ALA A N 1
ATOM 612 C CA . ALA A 1 82 ? 8.544 -0.392 -20.404 1.00 93.50 82 ALA A CA 1
ATOM 613 C C . ALA A 1 82 ? 7.372 -1.251 -19.897 1.00 93.50 82 ALA A C 1
ATOM 615 O O . ALA A 1 82 ? 7.175 -2.365 -20.378 1.00 93.50 82 ALA A O 1
ATOM 616 N N . PHE A 1 83 ? 6.555 -0.707 -18.987 1.00 94.00 83 PHE A N 1
ATOM 617 C CA . PHE A 1 83 ? 5.334 -1.368 -18.518 1.00 94.00 83 PHE A CA 1
ATOM 618 C C . PHE A 1 83 ? 4.335 -1.596 -19.653 1.00 94.00 83 PHE A C 1
ATOM 620 O O . PHE A 1 83 ? 3.794 -2.689 -19.780 1.00 94.00 83 PHE A O 1
ATOM 627 N N . ARG A 1 84 ? 4.132 -0.596 -20.519 1.00 93.69 84 ARG A N 1
ATOM 628 C CA . ARG A 1 84 ? 3.205 -0.713 -21.645 1.00 93.69 84 ARG A CA 1
ATOM 629 C C . ARG A 1 84 ? 3.601 -1.824 -22.616 1.00 93.69 84 ARG A C 1
ATOM 631 O O . ARG A 1 84 ? 2.739 -2.589 -23.031 1.00 93.69 84 ARG A O 1
ATOM 638 N N . VAL A 1 85 ? 4.884 -1.907 -22.965 1.00 94.44 85 VAL A N 1
ATOM 639 C CA . VAL A 1 85 ? 5.407 -2.966 -23.842 1.00 94.44 85 VAL A CA 1
ATOM 640 C C . VAL A 1 85 ? 5.228 -4.334 -23.190 1.00 94.44 85 VAL A C 1
ATOM 642 O O . VAL A 1 85 ? 4.780 -5.265 -23.849 1.00 94.44 85 VAL A O 1
ATOM 645 N N . ALA A 1 86 ? 5.521 -4.452 -21.891 1.00 93.25 86 ALA A N 1
ATOM 646 C CA . ALA A 1 86 ? 5.322 -5.705 -21.174 1.00 93.25 86 ALA A CA 1
ATOM 647 C C . ALA A 1 86 ? 3.849 -6.146 -21.168 1.00 93.25 86 ALA A C 1
ATOM 649 O O . ALA A 1 86 ? 3.572 -7.316 -21.418 1.00 93.25 86 ALA A O 1
ATOM 650 N N . ASP A 1 87 ? 2.911 -5.220 -20.963 1.00 91.38 87 ASP A N 1
ATOM 651 C CA . ASP A 1 87 ? 1.475 -5.510 -21.012 1.00 91.38 87 ASP A CA 1
ATOM 652 C C . ASP A 1 87 ? 1.009 -5.917 -22.421 1.00 91.38 87 ASP A C 1
ATOM 654 O O . ASP A 1 87 ? 0.250 -6.878 -22.563 1.00 91.38 87 ASP A O 1
ATOM 658 N N . ASP A 1 88 ? 1.466 -5.206 -23.460 1.00 93.81 88 ASP A N 1
ATOM 659 C CA . ASP A 1 88 ? 1.092 -5.476 -24.855 1.00 93.81 88 ASP A CA 1
ATOM 660 C C . ASP A 1 88 ? 1.616 -6.852 -25.330 1.00 93.81 88 ASP A C 1
ATOM 662 O O . ASP A 1 88 ? 0.908 -7.565 -26.045 1.00 93.81 88 ASP A O 1
ATOM 666 N N . ASP A 1 89 ? 2.807 -7.259 -24.876 1.00 93.25 89 ASP A N 1
ATOM 667 C CA . ASP A 1 89 ? 3.440 -8.540 -25.225 1.00 93.25 89 ASP A CA 1
ATOM 668 C C . ASP A 1 89 ? 3.120 -9.681 -24.233 1.00 93.25 89 ASP A C 1
ATOM 670 O O . ASP A 1 89 ? 3.569 -10.818 -24.413 1.00 93.25 89 ASP A O 1
ATOM 674 N N . GLY A 1 90 ? 2.343 -9.411 -23.176 1.00 89.50 90 GLY A N 1
ATOM 675 C CA . GLY A 1 90 ? 2.012 -10.390 -22.132 1.00 89.50 90 GLY A CA 1
ATOM 676 C C . GLY A 1 90 ? 3.224 -10.865 -21.320 1.00 89.50 90 GLY A C 1
ATOM 677 O O . GLY A 1 90 ? 3.242 -11.994 -20.820 1.00 89.50 90 GLY A O 1
ATOM 678 N N . LEU A 1 91 ? 4.254 -10.028 -21.212 1.00 87.94 91 LEU A N 1
ATOM 679 C CA . LEU A 1 91 ? 5.478 -10.313 -20.478 1.00 87.94 91 LEU A CA 1
ATOM 680 C C . LEU A 1 91 ? 5.276 -10.048 -18.987 1.00 87.94 91 LEU A C 1
ATOM 682 O O . LEU A 1 91 ? 4.789 -9.001 -18.568 1.00 87.94 91 LEU A O 1
ATOM 686 N N . LEU A 1 92 ? 5.713 -10.997 -18.164 1.00 81.88 92 LEU A N 1
ATOM 687 C CA . LEU A 1 92 ? 5.771 -10.789 -16.725 1.00 81.88 92 LEU A CA 1
ATOM 688 C C . LEU A 1 92 ? 6.964 -9.884 -16.395 1.00 81.88 92 LEU A C 1
ATOM 690 O O . LEU A 1 92 ? 8.094 -10.171 -16.791 1.00 81.88 92 LEU A O 1
ATOM 694 N N . LEU A 1 93 ? 6.723 -8.830 -15.615 1.00 82.88 93 LEU A N 1
ATOM 695 C CA . LEU A 1 93 ? 7.783 -8.009 -15.030 1.00 82.88 93 LEU A CA 1
ATOM 696 C C . LEU A 1 93 ? 8.328 -8.722 -13.786 1.00 82.88 93 LEU A C 1
ATOM 698 O O . LEU A 1 93 ? 7.898 -8.468 -12.659 1.00 82.88 93 LEU A O 1
ATOM 702 N N . LEU A 1 94 ? 9.222 -9.684 -14.019 1.00 75.94 94 LEU A N 1
ATOM 703 C CA . LEU A 1 94 ? 9.889 -10.480 -12.987 1.00 75.94 94 LEU A CA 1
ATOM 704 C C . LEU A 1 94 ? 11.338 -10.008 -12.853 1.00 75.94 94 LEU A C 1
ATOM 706 O O . LEU A 1 94 ? 12.055 -10.027 -13.846 1.00 75.94 94 LEU A O 1
ATOM 710 N N . ASP A 1 95 ? 11.731 -9.639 -11.631 1.00 60.47 95 ASP A N 1
ATOM 711 C CA . ASP A 1 95 ? 13.046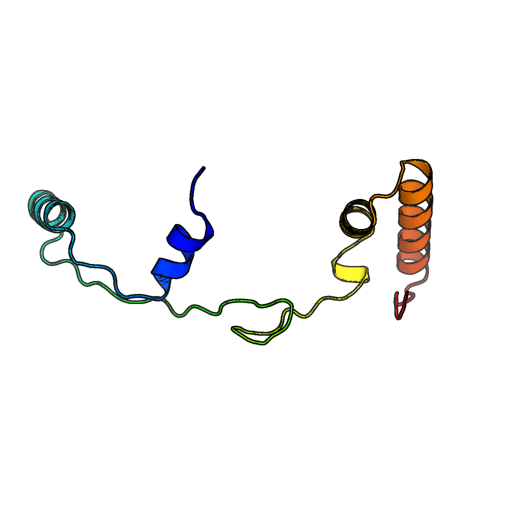 -9.088 -11.255 1.00 60.47 95 ASP A CA 1
ATOM 712 C C . ASP A 1 95 ? 13.476 -7.826 -12.038 1.00 60.47 95 ASP A C 1
ATOM 714 O O . ASP A 1 95 ? 13.872 -7.882 -13.201 1.00 60.47 95 ASP A O 1
ATOM 718 N N . LEU A 1 96 ? 13.431 -6.678 -11.347 1.00 54.66 96 LEU A N 1
ATOM 719 C CA . LEU A 1 96 ? 14.052 -5.406 -11.745 1.00 54.66 96 LEU A CA 1
ATOM 720 C C . LEU A 1 96 ? 15.378 -5.206 -11.005 1.00 54.66 96 LEU A C 1
ATOM 722 O O . LEU A 1 96 ? 15.409 -5.496 -9.786 1.0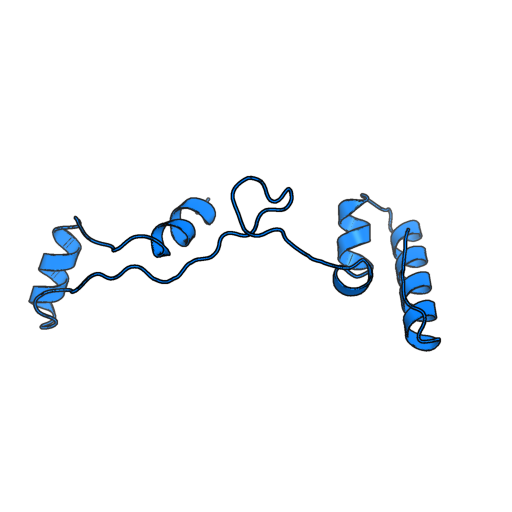0 54.66 96 LEU A O 1
#

Nearest PDB structures (foldseek):
  4d5l-assembly1_R  TM=3.323E-01  e=9.788E+00  Oryctolagus cuniculus

Radius of gyration: 22.79 Å; Cα contacts (8 Å, |Δi|>4): 73; chains: 1; bounding box: 48×26×55 Å

pLDDT: mean 86.45, std 10.18, range [44.72, 97.62]

Secondary structure (DSSP, 8-state):
---HHHHHHGGGS-----HHHHHHHHHTT--SPPP-PPP---EESSSSSSEEP---HHHHHHHHHHHHTT--HHHHHHHHHHHHHHHHTT------

Solvent-accessible surface area (backbone atoms only — not comparable to full-atom values): 6008 Å² total; per-residue (Å²): 129,84,56,63,64,65,68,55,59,49,46,53,41,54,62,78,95,50,69,72,57,52,54,49,31,45,76,73,69,66,45,84,83,83,62,62,51,43,96,71,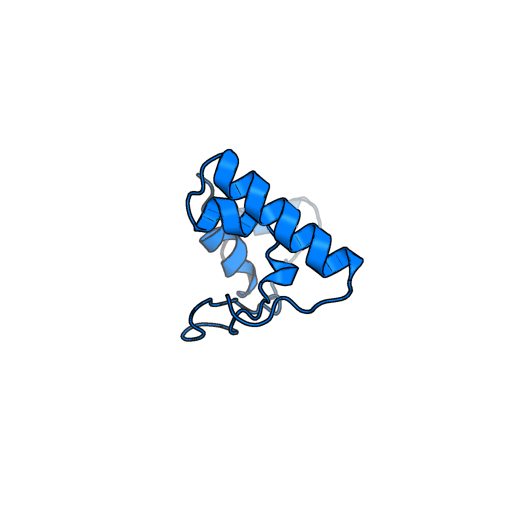83,57,74,18,84,86,41,83,90,33,48,59,63,82,85,50,64,68,77,55,33,51,69,54,47,26,61,75,69,68,49,52,74,69,56,37,50,52,44,44,50,55,53,50,53,27,61,76,71,70,48,81,73,70,88,136